Protein AF-A0A842MV68-F1 (afdb_monomer_lite)

Foldseek 3Di:
DQDQDWKWKWWQFPVGDTDTPDTHRDPVPDDLVVLVVVLVVVCVVCPPGTFIEMEDEQVCVVNVVSVVVRGPWYWYQYSVRDTDIDD

Sequence (87 aa):
MLKVVRVHVLAEDHLGSRVAVYCLRDSGEVNSGKIVEILDSIESYFFGDCTLAVAIPYHLMHLTAIISRLACRIYVIDAEGKVWIHT

pLDDT: mean 84.48, std 10.85, range [39.56, 93.75]

Structure (mmCIF, N/CA/C/O backbone):
data_AF-A0A842MV68-F1
#
_entry.id   AF-A0A842MV68-F1
#
loop_
_atom_site.group_PDB
_atom_site.id
_atom_site.type_symbol
_atom_site.label_atom_id
_atom_site.label_alt_id
_atom_site.label_comp_id
_atom_site.label_asym_id
_atom_site.label_entity_id
_atom_site.label_seq_id
_atom_site.pdbx_PDB_ins_code
_atom_site.Cartn_x
_atom_site.Cartn_y
_atom_site.Cartn_z
_atom_site.occupancy
_atom_site.B_iso_or_equiv
_atom_site.auth_seq_id
_atom_site.auth_comp_id
_atom_site.auth_asym_id
_atom_site.auth_atom_id
_atom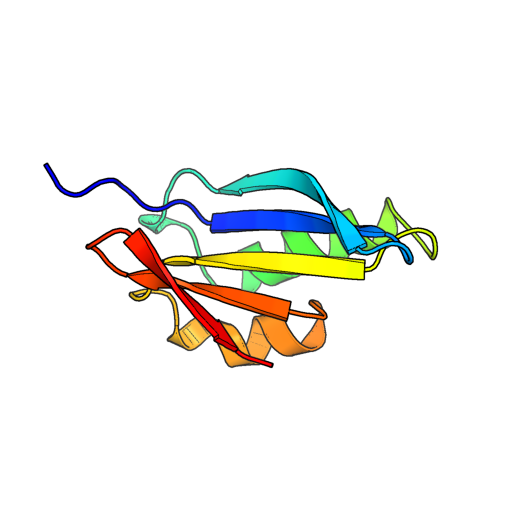_site.pdbx_PDB_model_num
ATOM 1 N N . MET A 1 1 ? -20.030 -4.440 15.119 1.00 39.56 1 MET A N 1
ATOM 2 C CA . MET A 1 1 ? -18.581 -4.721 15.173 1.00 39.56 1 MET A CA 1
ATOM 3 C C . MET A 1 1 ? -17.968 -4.113 13.919 1.00 39.56 1 MET A C 1
ATOM 5 O O . MET A 1 1 ? -18.241 -4.618 12.838 1.00 39.56 1 MET A O 1
ATOM 9 N N . LEU A 1 2 ? -17.281 -2.969 14.026 1.00 46.66 2 LEU A N 1
ATOM 10 C CA . LEU A 1 2 ? -16.623 -2.345 12.870 1.00 46.66 2 LEU A CA 1
ATOM 11 C C . LEU A 1 2 ? -15.569 -3.330 12.354 1.00 46.66 2 LEU A C 1
ATOM 13 O O . LEU A 1 2 ? -14.709 -3.759 13.124 1.00 46.66 2 LEU A O 1
ATOM 17 N N . LYS A 1 3 ? -15.663 -3.746 11.087 1.00 54.31 3 LYS A N 1
ATOM 18 C CA . LYS A 1 3 ? -14.585 -4.516 10.458 1.00 54.31 3 LYS A CA 1
ATOM 19 C C . LYS A 1 3 ? -13.333 -3.648 10.542 1.00 54.31 3 LYS A C 1
ATOM 21 O O . LYS A 1 3 ? -13.316 -2.553 9.990 1.00 54.31 3 LYS A O 1
ATOM 26 N N . VAL A 1 4 ? -12.311 -4.114 11.258 1.00 62.53 4 VAL A N 1
ATOM 27 C CA . VAL A 1 4 ? -11.006 -3.448 11.280 1.00 62.53 4 VAL A CA 1
ATOM 28 C C . VAL A 1 4 ? -10.430 -3.587 9.878 1.00 62.53 4 VAL A C 1
ATOM 30 O O . VAL A 1 4 ? -9.929 -4.647 9.499 1.00 62.53 4 VAL A O 1
ATOM 33 N N . VAL A 1 5 ? -10.597 -2.542 9.077 1.00 64.75 5 VAL A N 1
ATOM 34 C CA . VAL A 1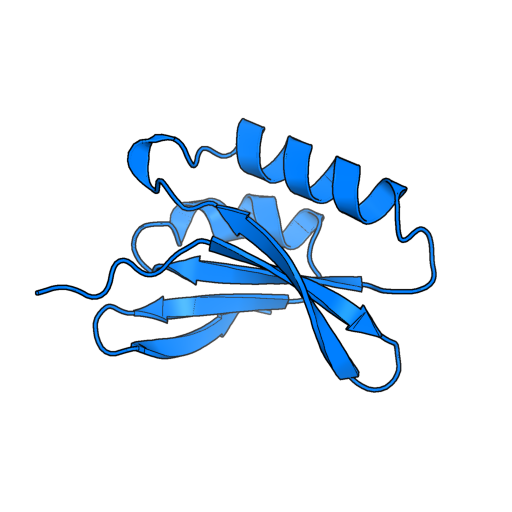 5 ? -10.009 -2.454 7.748 1.00 64.75 5 VAL A CA 1
ATOM 35 C C . VAL A 1 5 ? -8.506 -2.268 7.938 1.00 64.75 5 VAL A C 1
ATOM 37 O O . VAL A 1 5 ? -8.058 -1.303 8.556 1.00 64.75 5 VAL A O 1
ATOM 40 N N . ARG A 1 6 ? -7.741 -3.245 7.453 1.00 83.69 6 ARG A N 1
ATOM 41 C CA . ARG A 1 6 ? -6.279 -3.297 7.549 1.00 83.69 6 ARG A CA 1
ATOM 42 C C . ARG A 1 6 ? -5.654 -2.539 6.386 1.00 83.69 6 ARG A C 1
ATOM 44 O O . ARG A 1 6 ? -6.288 -2.386 5.344 1.00 83.69 6 ARG A O 1
ATOM 51 N N . VAL A 1 7 ? -4.400 -2.120 6.543 1.00 87.62 7 VAL A N 1
ATOM 52 C CA . VAL A 1 7 ? -3.624 -1.659 5.387 1.00 87.62 7 VAL A CA 1
ATOM 53 C C . VAL A 1 7 ? -3.085 -2.881 4.658 1.00 87.62 7 VAL A C 1
ATOM 55 O O . VAL A 1 7 ? -2.439 -3.733 5.270 1.00 87.62 7 VAL A O 1
ATOM 58 N N . HIS A 1 8 ? -3.351 -2.975 3.362 1.00 91.44 8 HIS A N 1
ATOM 59 C CA . HIS A 1 8 ? -2.831 -4.028 2.498 1.00 91.44 8 HIS A CA 1
ATOM 60 C C . HIS A 1 8 ? -1.905 -3.421 1.456 1.00 91.44 8 HIS A C 1
ATOM 62 O O . HIS A 1 8 ? -2.284 -2.468 0.783 1.00 91.44 8 HIS A O 1
ATOM 68 N N . VAL A 1 9 ? -0.722 -4.003 1.295 1.00 92.44 9 VAL A N 1
ATOM 69 C CA . VAL A 1 9 ? 0.172 -3.704 0.175 1.00 92.44 9 VAL A CA 1
ATOM 70 C C . VAL A 1 9 ? 0.017 -4.816 -0.849 1.00 92.44 9 VAL A C 1
ATOM 72 O O . VAL A 1 9 ? 0.019 -6.003 -0.506 1.00 92.44 9 VAL A O 1
ATOM 75 N N . LEU A 1 10 ? -0.156 -4.416 -2.099 1.00 92.88 10 LEU A N 1
ATOM 76 C CA . LEU A 1 10 ? -0.372 -5.270 -3.250 1.00 92.88 10 LEU A CA 1
ATOM 77 C C . LEU A 1 10 ? 0.780 -5.053 -4.234 1.00 92.88 10 LEU A C 1
ATOM 79 O O . LEU A 1 10 ? 1.135 -3.910 -4.508 1.00 92.88 10 LEU A O 1
ATOM 83 N N . ALA A 1 11 ? 1.315 -6.135 -4.788 1.00 91.56 11 ALA A N 1
ATOM 84 C CA . ALA A 1 11 ? 2.126 -6.078 -5.996 1.00 91.56 11 ALA A CA 1
ATOM 85 C C . ALA A 1 11 ? 1.196 -6.217 -7.208 1.00 91.56 11 ALA A C 1
ATOM 87 O O . ALA A 1 11 ? 0.393 -7.154 -7.263 1.00 91.56 11 ALA A O 1
ATOM 88 N N . GLU A 1 12 ? 1.278 -5.267 -8.135 1.00 89.75 12 GLU A N 1
ATOM 89 C CA . GLU A 1 12 ? 0.516 -5.211 -9.381 1.00 89.75 12 GLU A CA 1
ATOM 90 C C . GLU A 1 12 ? 1.456 -5.416 -10.572 1.00 89.75 12 GLU A C 1
ATOM 92 O O . GLU A 1 12 ? 2.367 -4.615 -10.794 1.00 89.75 12 GLU A O 1
ATOM 97 N N . ASP A 1 13 ? 1.240 -6.498 -11.321 1.00 87.00 13 ASP A N 1
ATOM 98 C CA . ASP A 1 13 ? 1.997 -6.778 -12.543 1.00 87.00 13 ASP A CA 1
ATOM 99 C C . ASP A 1 13 ? 1.506 -5.920 -13.727 1.00 87.00 13 ASP A C 1
ATOM 101 O O . ASP A 1 13 ? 0.489 -5.222 -13.663 1.00 87.00 13 ASP A O 1
ATOM 105 N N . HIS A 1 14 ? 2.218 -5.992 -14.853 1.00 81.94 14 HIS A N 1
ATOM 106 C CA . HIS A 1 14 ? 1.869 -5.269 -16.082 1.00 81.94 14 HIS A CA 1
ATOM 107 C C . HIS A 1 14 ? 0.549 -5.728 -16.737 1.00 81.94 14 HIS A C 1
ATOM 109 O O . HIS A 1 14 ? 0.041 -5.046 -17.628 1.00 81.94 14 HIS A O 1
ATOM 115 N N . LEU A 1 15 ? -0.010 -6.868 -16.317 1.00 84.75 15 LEU A N 1
ATOM 116 C CA . LEU A 1 15 ? -1.294 -7.403 -16.782 1.00 84.75 15 LEU A CA 1
ATOM 117 C C . LEU A 1 15 ? -2.456 -7.005 -15.852 1.00 84.75 15 LEU A C 1
ATOM 119 O O . LEU A 1 15 ? -3.616 -7.297 -16.149 1.00 84.75 15 LEU A O 1
ATOM 123 N N . GLY A 1 16 ? -2.165 -6.312 -14.746 1.00 77.19 16 GLY A N 1
ATOM 124 C CA . GLY A 1 16 ? -3.138 -5.868 -13.754 1.00 77.19 16 GLY A CA 1
ATOM 125 C C . GLY A 1 16 ? -3.521 -6.933 -12.721 1.00 77.19 16 GLY A C 1
ATOM 126 O O . GLY A 1 16 ? -4.491 -6.722 -11.977 1.00 77.19 16 GLY A O 1
ATOM 127 N N . SER A 1 17 ? -2.798 -8.058 -12.647 1.00 85.56 17 SER A N 1
ATOM 128 C CA . SER A 1 17 ? -2.944 -9.029 -11.558 1.00 85.56 17 SER A CA 1
ATOM 129 C C . SER A 1 17 ? -2.428 -8.419 -10.265 1.00 85.56 17 SER A C 1
ATOM 131 O O . SER A 1 17 ? -1.386 -7.772 -10.249 1.00 85.56 17 SER A O 1
ATOM 133 N N . ARG A 1 18 ? -3.149 -8.641 -9.161 1.00 88.25 18 ARG A N 1
ATOM 134 C CA . ARG A 1 18 ? -2.804 -8.085 -7.847 1.00 88.25 18 ARG A CA 1
ATOM 135 C C . ARG A 1 18 ? -2.615 -9.200 -6.841 1.00 88.25 18 ARG A C 1
ATOM 137 O O . ARG A 1 18 ? -3.545 -9.964 -6.584 1.00 88.25 18 ARG A O 1
ATOM 144 N N . VAL A 1 19 ? -1.436 -9.252 -6.235 1.00 89.50 19 VAL A N 1
ATOM 145 C CA . VAL A 1 19 ? -1.114 -10.198 -5.165 1.00 89.50 19 VAL A CA 1
ATOM 146 C C . VAL A 1 19 ? -0.879 -9.420 -3.882 1.00 89.50 19 VAL A C 1
ATOM 148 O O . VAL A 1 19 ? -0.117 -8.458 -3.865 1.00 89.50 19 VAL A O 1
ATOM 151 N N . ALA A 1 20 ? -1.537 -9.820 -2.795 1.00 90.75 20 ALA A N 1
ATOM 152 C CA . ALA A 1 20 ? -1.280 -9.226 -1.490 1.00 90.75 20 ALA A CA 1
ATOM 153 C C . ALA A 1 20 ? 0.085 -9.682 -0.970 1.00 90.75 20 ALA A C 1
ATOM 155 O O . ALA A 1 20 ? 0.290 -10.869 -0.724 1.00 90.75 20 ALA A O 1
ATOM 156 N N . VAL A 1 21 ? 0.997 -8.729 -0.788 1.00 91.94 21 VAL A N 1
ATOM 157 C CA . VAL A 1 21 ? 2.384 -8.986 -0.371 1.00 91.94 21 VAL A CA 1
ATOM 158 C C . VAL A 1 21 ? 2.634 -8.597 1.080 1.00 91.94 21 VAL A C 1
ATOM 160 O O . VAL A 1 21 ? 3.530 -9.140 1.720 1.00 91.94 21 VAL A O 1
ATOM 163 N N . TYR A 1 22 ? 1.814 -7.701 1.637 1.00 90.81 22 TYR A N 1
ATOM 164 C CA . TYR A 1 22 ? 1.934 -7.298 3.034 1.00 90.81 22 TYR A CA 1
ATOM 165 C C . TYR A 1 22 ? 0.601 -6.832 3.628 1.00 90.81 22 TYR A C 1
ATOM 167 O O . TYR A 1 22 ? -0.287 -6.351 2.922 1.00 90.81 22 TYR A O 1
ATOM 175 N N . CYS A 1 23 ? 0.446 -6.976 4.946 1.00 89.88 23 CYS A N 1
ATOM 176 C CA . CYS A 1 23 ? -0.759 -6.575 5.667 1.00 89.88 23 CYS A CA 1
ATOM 177 C C . CYS A 1 23 ? -0.406 -6.008 7.047 1.00 89.88 23 CYS A C 1
ATOM 179 O O . CYS A 1 23 ? 0.024 -6.753 7.931 1.00 89.88 23 CYS A O 1
ATOM 181 N N . LEU A 1 24 ? -0.641 -4.709 7.253 1.00 85.69 24 LEU A N 1
ATOM 182 C CA . LEU A 1 24 ? -0.501 -4.075 8.562 1.00 85.69 24 LEU A CA 1
ATOM 183 C C . LEU A 1 24 ? -1.799 -4.292 9.335 1.00 85.69 24 LEU A C 1
ATOM 185 O O . LEU A 1 24 ? -2.868 -3.813 8.949 1.00 85.69 24 LEU A O 1
ATOM 189 N N . ARG A 1 25 ? -1.701 -5.061 10.421 1.00 75.81 25 ARG A N 1
ATOM 190 C CA . ARG A 1 25 ? -2.860 -5.490 11.212 1.00 75.81 25 ARG A CA 1
ATOM 191 C C . ARG A 1 25 ? -3.290 -4.481 12.270 1.00 75.81 25 ARG A C 1
ATOM 193 O O . ARG A 1 25 ? -4.460 -4.505 12.637 1.00 75.81 25 ARG A O 1
ATOM 200 N N . ASP A 1 26 ? -2.376 -3.637 12.738 1.00 67.50 26 ASP A N 1
ATOM 201 C CA . ASP A 1 26 ? -2.628 -2.720 13.845 1.00 67.50 26 ASP A CA 1
ATOM 202 C C . ASP A 1 26 ? -2.613 -1.270 13.362 1.00 67.50 26 ASP A C 1
ATOM 204 O O . ASP A 1 26 ? -1.559 -0.724 13.041 1.00 67.50 26 ASP A O 1
ATOM 208 N N . SER A 1 27 ? -3.796 -0.657 13.270 1.00 62.09 27 SER A N 1
ATOM 209 C CA . SER A 1 27 ? -3.957 0.732 12.827 1.00 62.09 27 SER A CA 1
ATOM 210 C C . SER A 1 27 ? -3.354 1.739 13.809 1.00 62.09 27 SER A C 1
ATOM 212 O O . SER A 1 27 ? -3.066 2.860 13.402 1.00 62.09 27 SER A O 1
ATOM 214 N N . GLY A 1 28 ? -3.145 1.354 15.077 1.00 60.78 28 GLY A N 1
ATOM 215 C CA . GLY A 1 28 ? -2.554 2.224 16.099 1.00 60.78 28 GLY A CA 1
ATOM 216 C C . GLY A 1 28 ? -1.070 2.526 15.873 1.00 60.78 28 GLY A C 1
ATOM 217 O O . GLY A 1 28 ? -0.565 3.525 16.376 1.00 60.78 28 GLY A O 1
ATOM 218 N N . GLU A 1 29 ? -0.384 1.704 15.077 1.00 62.66 29 GLU A N 1
ATOM 219 C CA . GLU A 1 29 ? 1.044 1.859 14.778 1.00 62.66 29 GLU A CA 1
ATOM 220 C C . GLU A 1 29 ? 1.322 2.340 13.349 1.00 62.66 29 GLU A C 1
ATOM 222 O O . GLU A 1 29 ? 2.483 2.491 12.959 1.00 62.66 29 GLU A O 1
ATOM 227 N N . VAL A 1 30 ? 0.281 2.549 12.537 1.00 76.81 30 VAL A N 1
ATOM 228 C CA . VAL A 1 30 ? 0.459 2.992 11.152 1.00 76.81 30 VAL A CA 1
ATOM 229 C C . VAL A 1 30 ? 0.699 4.495 11.135 1.00 76.81 30 VAL A C 1
ATOM 231 O O . VAL A 1 30 ? -0.230 5.294 11.207 1.00 76.81 30 VAL A O 1
ATOM 234 N N . ASN A 1 31 ? 1.968 4.873 11.016 1.00 83.88 31 ASN A N 1
ATOM 235 C CA . ASN A 1 31 ? 2.390 6.242 10.747 1.00 83.88 31 ASN A CA 1
ATOM 236 C C . ASN A 1 31 ? 3.104 6.333 9.391 1.00 83.88 31 ASN A C 1
ATOM 238 O O . ASN A 1 31 ? 3.414 5.320 8.757 1.00 83.88 31 ASN A O 1
ATOM 242 N N . SER A 1 32 ? 3.362 7.565 8.954 1.00 84.44 32 SER A N 1
ATOM 243 C CA . SER A 1 32 ? 4.018 7.858 7.680 1.00 84.44 32 SER A CA 1
ATOM 244 C C . SER A 1 32 ? 5.380 7.174 7.534 1.00 84.44 32 SER A C 1
ATOM 246 O O . SER A 1 32 ? 5.647 6.605 6.482 1.00 84.44 32 SER A O 1
ATOM 248 N N . GLY A 1 33 ? 6.210 7.171 8.582 1.00 87.88 33 GLY A N 1
ATOM 249 C CA . GLY A 1 33 ? 7.537 6.550 8.557 1.00 87.88 33 GLY A CA 1
ATOM 250 C C . GLY A 1 33 ? 7.478 5.038 8.345 1.00 87.88 33 GLY A C 1
ATOM 251 O O . GLY A 1 33 ? 8.117 4.522 7.435 1.00 87.88 33 GLY A O 1
ATOM 252 N N . LYS A 1 34 ? 6.641 4.339 9.122 1.00 88.00 34 LYS A N 1
ATOM 253 C CA . LYS A 1 34 ? 6.480 2.878 9.024 1.00 88.00 34 LYS A CA 1
ATOM 254 C C . LYS A 1 34 ? 5.930 2.451 7.661 1.00 88.00 34 LYS A C 1
ATOM 256 O O . LYS A 1 34 ? 6.349 1.433 7.122 1.00 88.00 34 LYS A O 1
ATOM 261 N N . ILE A 1 35 ? 4.989 3.218 7.100 1.00 88.94 35 ILE A N 1
ATOM 262 C CA . ILE A 1 35 ? 4.464 2.946 5.756 1.00 88.94 35 ILE A CA 1
ATOM 263 C C . ILE A 1 35 ? 5.549 3.096 4.694 1.00 88.94 35 ILE A C 1
ATOM 265 O O . ILE A 1 35 ? 5.660 2.215 3.850 1.00 88.94 35 ILE A O 1
ATOM 269 N N . VAL A 1 36 ? 6.345 4.166 4.745 1.00 90.56 36 VAL A N 1
ATOM 270 C CA . VAL A 1 36 ? 7.427 4.387 3.775 1.00 90.56 36 VAL A CA 1
ATOM 271 C C . VAL A 1 36 ? 8.447 3.260 3.852 1.00 90.56 36 VAL A C 1
ATOM 273 O O . VAL A 1 36 ? 8.726 2.638 2.839 1.00 90.56 36 VAL A O 1
ATOM 276 N N . GLU A 1 37 ? 8.904 2.911 5.056 1.00 91.12 37 GLU A N 1
ATOM 277 C CA . GLU A 1 37 ? 9.871 1.826 5.263 1.00 91.12 37 GLU A CA 1
ATOM 278 C C . GLU A 1 37 ? 9.389 0.491 4.675 1.00 91.12 37 GLU A C 1
ATOM 280 O O . GLU A 1 37 ? 10.148 -0.221 4.014 1.00 91.12 37 GLU A O 1
ATOM 285 N N . ILE A 1 38 ? 8.112 0.154 4.886 1.00 89.56 38 ILE A N 1
ATOM 286 C CA . ILE A 1 38 ? 7.511 -1.070 4.349 1.00 89.56 38 ILE A CA 1
ATOM 287 C C . ILE A 1 38 ? 7.429 -1.010 2.823 1.00 89.56 38 ILE A C 1
ATOM 289 O O . ILE A 1 38 ? 7.778 -1.988 2.166 1.00 89.56 38 ILE A O 1
ATOM 293 N N . LEU A 1 39 ? 6.958 0.103 2.258 1.00 90.31 39 LEU A N 1
ATOM 294 C CA . LEU A 1 39 ? 6.808 0.239 0.810 1.00 90.31 39 LEU A CA 1
ATOM 295 C C . LEU A 1 39 ? 8.167 0.212 0.105 1.00 90.31 39 LEU A C 1
ATOM 297 O O . LEU A 1 39 ? 8.313 -0.572 -0.826 1.00 90.31 39 LEU A O 1
ATOM 301 N N . ASP A 1 40 ? 9.168 0.936 0.606 1.00 90.62 40 ASP A N 1
ATOM 302 C CA . ASP A 1 40 ? 10.534 0.937 0.065 1.00 90.62 40 ASP A CA 1
ATOM 303 C C . ASP A 1 40 ?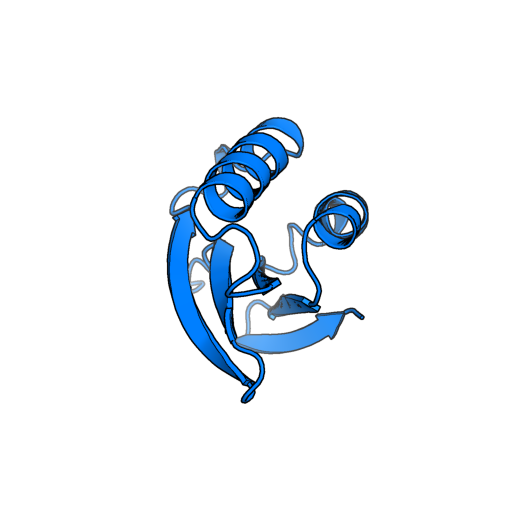 11.167 -0.463 0.123 1.00 90.62 40 ASP A C 1
ATOM 305 O O . ASP A 1 40 ? 11.808 -0.917 -0.829 1.00 90.62 40 ASP A O 1
ATOM 309 N N . SER A 1 41 ? 10.964 -1.185 1.234 1.00 89.88 41 SER A N 1
ATOM 310 C CA . SER A 1 41 ? 11.477 -2.554 1.402 1.00 89.88 41 SER A CA 1
ATOM 311 C C . SER A 1 41 ? 10.840 -3.528 0.412 1.00 89.88 41 SER A C 1
ATOM 313 O O . SER A 1 41 ? 11.515 -4.402 -0.132 1.00 89.88 41 SER A O 1
ATOM 315 N N . ILE A 1 42 ? 9.534 -3.386 0.177 1.00 88.50 42 ILE A N 1
ATOM 316 C CA . ILE A 1 42 ? 8.791 -4.218 -0.770 1.00 88.50 42 ILE A CA 1
ATOM 317 C C . ILE A 1 42 ? 9.191 -3.859 -2.206 1.00 88.50 42 ILE A C 1
ATOM 319 O O . ILE A 1 42 ? 9.496 -4.758 -2.983 1.00 88.50 42 ILE A O 1
ATOM 323 N N . GLU A 1 43 ? 9.244 -2.575 -2.560 1.00 87.25 43 GLU A N 1
ATOM 324 C CA . GLU A 1 43 ? 9.664 -2.111 -3.888 1.00 87.25 43 GLU A CA 1
ATOM 325 C C . GLU A 1 43 ? 11.068 -2.622 -4.233 1.00 87.25 43 GLU A C 1
ATOM 327 O O . GLU A 1 43 ? 11.284 -3.183 -5.308 1.00 87.25 43 GLU A O 1
ATOM 332 N N . SER A 1 44 ? 11.998 -2.533 -3.278 1.00 87.62 44 SER A N 1
ATOM 333 C CA . SER A 1 44 ? 13.364 -3.043 -3.431 1.00 87.62 44 SER A CA 1
ATOM 334 C C . SER A 1 44 ? 13.412 -4.556 -3.674 1.00 87.62 44 SER A C 1
ATOM 336 O O . SER A 1 44 ? 14.306 -5.034 -4.370 1.00 87.62 44 SER A O 1
ATOM 338 N N . TYR A 1 45 ? 12.465 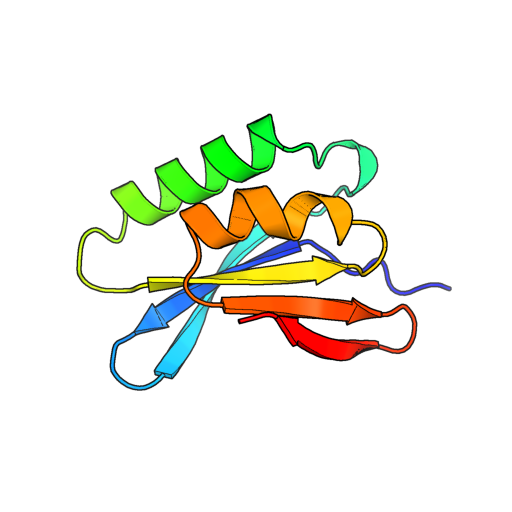-5.319 -3.118 1.00 85.75 45 TYR A N 1
ATOM 339 C CA . TYR A 1 45 ? 12.391 -6.771 -3.294 1.00 85.75 45 TYR A CA 1
ATOM 340 C C . TYR A 1 45 ? 11.810 -7.182 -4.656 1.00 85.75 45 TYR A C 1
ATOM 342 O O . TYR A 1 45 ? 12.275 -8.153 -5.247 1.00 85.75 45 TYR A O 1
ATOM 350 N N . PHE A 1 46 ? 10.810 -6.453 -5.162 1.00 80.50 46 PHE A N 1
ATOM 351 C CA . PHE A 1 46 ? 10.113 -6.758 -6.425 1.00 80.50 46 PHE A CA 1
ATOM 352 C C . PHE A 1 46 ? 10.715 -6.071 -7.664 1.00 80.50 46 PHE A C 1
ATOM 354 O O . PHE A 1 46 ? 10.117 -6.115 -8.738 1.00 80.50 46 PHE A O 1
ATOM 361 N N . PHE A 1 47 ? 11.867 -5.419 -7.499 1.00 70.19 47 PHE A N 1
ATOM 362 C CA . PHE A 1 47 ? 12.564 -4.546 -8.447 1.00 70.19 47 PHE A CA 1
ATOM 363 C C . PHE A 1 47 ? 12.221 -4.764 -9.938 1.00 70.19 47 PHE A C 1
ATOM 365 O O . PHE A 1 47 ? 12.730 -5.676 -10.583 1.00 70.19 47 PHE A O 1
ATOM 372 N N . GLY A 1 48 ? 11.394 -3.876 -10.503 1.00 71.06 48 GLY A N 1
ATOM 373 C CA . GLY A 1 48 ? 11.107 -3.800 -11.944 1.00 71.06 48 GLY A CA 1
ATOM 374 C C . GLY A 1 48 ? 10.026 -4.745 -12.486 1.00 71.06 48 GLY A C 1
ATOM 375 O O . GLY A 1 48 ? 9.531 -4.494 -13.584 1.00 71.06 48 GLY A O 1
ATOM 376 N N . ASP A 1 49 ? 9.611 -5.766 -11.732 1.00 79.31 49 ASP A N 1
ATOM 377 C CA . ASP A 1 49 ? 8.618 -6.749 -12.195 1.00 79.31 49 ASP A CA 1
ATOM 378 C C . ASP A 1 49 ? 7.170 -6.324 -11.898 1.00 79.31 49 ASP A C 1
ATOM 380 O O . ASP A 1 49 ? 6.244 -6.655 -12.648 1.00 79.31 49 ASP A O 1
ATOM 384 N N . CYS A 1 50 ? 6.971 -5.566 -10.816 1.00 85.62 50 CYS A N 1
ATOM 385 C CA . CYS A 1 50 ? 5.660 -5.138 -10.331 1.00 85.62 50 CYS A CA 1
ATOM 386 C C . CYS A 1 50 ? 5.682 -3.682 -9.852 1.00 85.62 50 CYS A C 1
ATOM 388 O O . CYS A 1 50 ? 6.691 -3.178 -9.368 1.00 85.62 50 CYS A O 1
ATOM 390 N N . THR A 1 51 ? 4.523 -3.030 -9.911 1.00 89.25 51 THR A N 1
ATOM 391 C CA . THR A 1 51 ? 4.261 -1.753 -9.232 1.00 89.25 51 THR A CA 1
ATOM 392 C C . THR A 1 51 ? 3.516 -1.992 -7.923 1.00 89.25 51 THR A C 1
ATOM 394 O O . THR A 1 51 ? 2.857 -3.019 -7.758 1.00 89.25 51 THR A O 1
ATOM 397 N N . LEU A 1 52 ? 3.605 -1.066 -6.967 1.00 91.81 52 LEU A N 1
ATOM 398 C CA . LEU A 1 52 ? 2.891 -1.200 -5.696 1.00 91.81 52 LEU A CA 1
ATOM 399 C C . LEU A 1 52 ? 1.530 -0.519 -5.746 1.00 91.81 52 LEU A C 1
ATOM 401 O O . LEU A 1 52 ? 1.416 0.631 -6.154 1.00 91.81 52 LEU A O 1
ATOM 405 N N . ALA A 1 53 ? 0.508 -1.196 -5.238 1.00 92.56 53 ALA A N 1
ATOM 406 C CA . ALA A 1 53 ? -0.765 -0.584 -4.895 1.00 92.56 53 ALA A CA 1
ATOM 407 C C . ALA A 1 53 ? -1.051 -0.788 -3.407 1.00 92.56 53 ALA A C 1
ATOM 409 O O . ALA A 1 53 ? -0.664 -1.795 -2.815 1.00 92.56 53 ALA A O 1
ATOM 410 N N . VAL A 1 54 ? -1.744 0.158 -2.779 1.00 93.00 54 VAL A N 1
ATOM 411 C CA . VAL A 1 54 ? -1.995 0.110 -1.332 1.00 93.00 54 VAL A CA 1
ATOM 412 C C . VAL A 1 54 ? -3.471 0.301 -1.055 1.00 93.00 54 VAL A C 1
ATOM 414 O O . VAL A 1 54 ? -4.068 1.266 -1.512 1.00 93.00 54 VAL A O 1
ATOM 417 N N . ALA A 1 55 ? -4.069 -0.594 -0.278 1.00 92.44 55 ALA A N 1
ATOM 418 C CA . ALA A 1 55 ? -5.396 -0.389 0.275 1.00 92.44 55 ALA A CA 1
ATOM 419 C C . ALA A 1 55 ? -5.291 0.096 1.720 1.00 92.44 55 ALA A C 1
ATOM 421 O O . ALA A 1 55 ? -4.672 -0.574 2.542 1.00 92.44 55 ALA A O 1
ATOM 422 N N . ILE A 1 56 ? -5.896 1.239 2.032 1.00 91.44 56 ILE A N 1
ATOM 423 C CA . ILE A 1 56 ? -5.908 1.853 3.360 1.00 91.44 56 ILE A CA 1
ATOM 424 C C . ILE A 1 56 ? -7.343 2.068 3.851 1.00 91.44 56 ILE A C 1
ATOM 426 O O . ILE A 1 56 ? -8.245 2.319 3.052 1.00 91.44 56 ILE A O 1
ATOM 430 N N . PRO A 1 57 ? -7.584 2.029 5.166 1.00 90.12 57 PRO A N 1
ATOM 431 C CA . PRO A 1 57 ? -8.841 2.490 5.730 1.00 90.12 57 PRO A CA 1
ATOM 432 C C . PRO A 1 57 ? -8.993 4.016 5.618 1.00 90.12 57 PRO A C 1
ATOM 434 O O . PRO A 1 57 ? -8.017 4.755 5.733 1.00 90.12 57 PRO A O 1
ATOM 437 N N . TYR A 1 58 ? -10.232 4.502 5.486 1.00 88.62 58 TYR A N 1
ATOM 438 C CA . TYR A 1 58 ? -10.553 5.930 5.330 1.00 88.62 58 TYR A CA 1
ATOM 439 C C . TYR A 1 58 ? -9.953 6.837 6.417 1.00 88.62 58 TYR A C 1
ATOM 441 O O . TYR A 1 58 ? -9.492 7.936 6.123 1.00 88.62 58 TYR A O 1
ATOM 449 N N . HIS A 1 59 ? -9.878 6.380 7.670 1.00 87.19 59 HIS A N 1
ATOM 450 C CA . HIS A 1 59 ? -9.281 7.174 8.753 1.00 87.19 59 HIS A CA 1
ATOM 451 C C . HIS A 1 59 ? -7.769 7.436 8.566 1.00 87.19 59 HIS A C 1
ATOM 453 O O . HIS A 1 59 ? -7.225 8.358 9.172 1.00 87.19 59 HIS A O 1
ATOM 459 N N . LEU A 1 60 ? -7.096 6.672 7.698 1.00 89.69 60 LEU A N 1
ATOM 460 C CA . LEU A 1 60 ? -5.698 6.872 7.307 1.00 89.69 60 LEU A CA 1
ATOM 461 C C . LEU A 1 60 ? -5.545 7.644 5.989 1.00 89.69 60 LEU A C 1
ATOM 463 O O . LEU A 1 60 ? -4.439 7.734 5.466 1.00 89.69 60 LEU A O 1
ATOM 467 N N . MET A 1 61 ? -6.615 8.243 5.452 1.00 90.38 61 MET A N 1
ATOM 468 C CA . MET A 1 61 ? -6.563 9.006 4.196 1.00 90.38 61 MET A CA 1
ATOM 469 C C . MET A 1 61 ? -5.544 10.159 4.231 1.00 90.38 61 MET A C 1
ATOM 471 O O . MET A 1 61 ? -5.005 10.532 3.199 1.00 90.38 61 MET A O 1
ATOM 475 N N . HIS A 1 62 ? -5.194 10.682 5.408 1.00 89.44 62 HIS A N 1
ATOM 476 C CA . HIS A 1 62 ? -4.125 11.675 5.557 1.00 89.44 62 HIS A CA 1
ATOM 477 C C . HIS A 1 62 ? -2.732 11.166 5.117 1.00 89.44 62 HIS A C 1
ATOM 479 O O . HIS A 1 62 ? -1.842 11.973 4.865 1.00 89.44 62 HIS A O 1
ATOM 485 N N . LEU A 1 63 ? -2.535 9.846 4.998 1.00 90.56 63 LEU A N 1
ATOM 486 C CA . LEU A 1 63 ? -1.298 9.224 4.515 1.00 90.56 63 LEU A CA 1
ATOM 487 C C . LEU A 1 63 ? -1.256 9.070 2.985 1.00 90.56 63 LEU A C 1
ATOM 489 O O . LEU A 1 63 ? -0.216 8.693 2.449 1.00 90.56 63 LEU A O 1
ATOM 493 N N . THR A 1 64 ? -2.334 9.365 2.247 1.00 91.75 64 THR A N 1
ATOM 494 C CA . THR A 1 64 ? -2.354 9.162 0.784 1.00 91.75 64 THR A CA 1
ATOM 495 C C . THR A 1 64 ? -1.257 9.945 0.072 1.00 91.75 64 THR A C 1
ATOM 497 O O . THR A 1 64 ? -0.634 9.411 -0.837 1.00 91.75 64 THR A O 1
ATOM 500 N N . ALA A 1 65 ? -0.965 11.167 0.523 1.00 91.56 65 ALA A N 1
ATOM 501 C CA . ALA A 1 65 ? 0.035 12.034 -0.097 1.00 91.56 65 ALA A CA 1
ATOM 502 C C . ALA A 1 65 ? 1.469 11.487 -0.004 1.00 91.56 65 ALA A C 1
ATOM 504 O O . ALA A 1 65 ? 2.294 11.788 -0.863 1.00 91.56 65 ALA A O 1
ATOM 505 N N . ILE A 1 66 ? 1.786 10.712 1.042 1.00 91.75 66 ILE A N 1
ATOM 506 C CA . ILE A 1 66 ? 3.100 10.067 1.154 1.00 91.75 66 ILE A CA 1
ATOM 507 C C . ILE A 1 66 ? 3.121 8.734 0.409 1.00 91.75 66 ILE A C 1
ATOM 509 O O . ILE A 1 66 ? 4.098 8.433 -0.267 1.00 91.75 66 ILE A O 1
ATOM 513 N N . ILE A 1 67 ? 2.021 7.978 0.462 1.00 92.31 67 ILE A N 1
ATOM 514 C CA . ILE A 1 67 ? 1.886 6.698 -0.239 1.00 92.31 67 ILE A CA 1
ATOM 515 C C . ILE A 1 67 ? 1.936 6.896 -1.761 1.00 92.31 67 ILE A C 1
ATOM 517 O O . ILE A 1 67 ? 2.546 6.086 -2.448 1.00 92.31 67 ILE A O 1
ATOM 521 N N . SER A 1 68 ? 1.359 7.974 -2.302 1.00 92.00 68 SER A N 1
ATOM 522 C CA . SER A 1 68 ? 1.310 8.228 -3.754 1.00 92.00 68 SER A CA 1
ATOM 523 C C . SER A 1 68 ? 2.680 8.481 -4.382 1.00 92.00 68 SER A C 1
ATOM 525 O O . SER A 1 68 ? 2.819 8.449 -5.600 1.00 92.00 68 SER A O 1
ATOM 527 N N . ARG A 1 69 ? 3.708 8.714 -3.560 1.00 90.44 69 ARG A N 1
ATOM 528 C CA . ARG A 1 69 ? 5.098 8.808 -4.019 1.00 90.44 69 ARG A CA 1
ATOM 529 C C . ARG A 1 69 ? 5.720 7.447 -4.330 1.00 90.44 69 ARG A C 1
ATOM 531 O O . ARG A 1 69 ? 6.711 7.415 -5.044 1.00 90.44 69 ARG A O 1
ATOM 538 N N . LEU A 1 70 ? 5.159 6.372 -3.775 1.00 88.44 70 LEU A N 1
ATOM 539 C CA . LEU A 1 70 ? 5.724 5.016 -3.788 1.00 88.44 70 LEU A CA 1
ATOM 540 C C . LEU A 1 70 ? 4.770 3.982 -4.407 1.00 88.44 70 LEU A C 1
ATOM 542 O O . LEU A 1 70 ? 5.183 2.897 -4.801 1.00 88.44 70 LEU A O 1
ATOM 546 N N . ALA A 1 71 ? 3.475 4.295 -4.478 1.00 89.50 71 ALA A N 1
ATOM 547 C CA . ALA A 1 71 ? 2.446 3.407 -4.997 1.00 89.50 71 ALA A CA 1
ATOM 548 C C . ALA A 1 71 ? 1.765 4.004 -6.232 1.00 89.50 71 ALA A C 1
ATOM 550 O O . ALA A 1 71 ? 1.389 5.174 -6.245 1.00 89.50 71 ALA A O 1
ATOM 551 N N . CYS A 1 72 ? 1.523 3.167 -7.241 1.00 88.69 72 CYS A N 1
ATOM 552 C CA . CYS A 1 72 ? 0.818 3.529 -8.469 1.00 88.69 72 CYS A CA 1
ATOM 553 C C . CYS A 1 72 ? -0.690 3.720 -8.258 1.00 88.69 72 CYS A C 1
ATOM 555 O O . CYS A 1 72 ? -1.368 4.329 -9.088 1.00 88.69 72 CYS A O 1
ATOM 557 N N . ARG A 1 73 ? -1.240 3.168 -7.170 1.00 91.25 73 ARG A N 1
ATOM 558 C CA . ARG A 1 73 ? -2.662 3.270 -6.852 1.00 91.25 73 ARG A CA 1
ATOM 559 C C . ARG A 1 73 ? -2.924 3.139 -5.365 1.00 91.25 73 ARG A C 1
ATOM 561 O O . ARG A 1 73 ? -2.348 2.281 -4.692 1.00 91.25 73 ARG A O 1
ATOM 568 N N . ILE A 1 74 ? -3.876 3.930 -4.878 1.00 93.75 74 ILE A N 1
ATOM 569 C CA . ILE A 1 74 ? -4.333 3.856 -3.495 1.00 93.75 74 ILE A CA 1
ATOM 570 C C . ILE A 1 74 ? -5.831 3.561 -3.465 1.00 93.75 74 ILE A C 1
ATOM 572 O O . ILE A 1 74 ? -6.638 4.291 -4.035 1.00 93.75 74 ILE A O 1
ATOM 576 N N . TYR A 1 75 ? -6.210 2.488 -2.781 1.00 92.81 75 TYR A N 1
ATOM 577 C CA . TYR A 1 75 ? -7.595 2.127 -2.510 1.00 92.81 75 TYR A CA 1
ATOM 578 C C . TYR A 1 75 ? -7.962 2.601 -1.108 1.00 92.81 75 TYR A C 1
ATOM 580 O O . TYR A 1 75 ? -7.406 2.127 -0.123 1.00 92.81 75 TYR A O 1
ATOM 588 N N . VAL A 1 76 ? -8.908 3.522 -0.994 1.00 92.31 76 VAL A N 1
ATOM 589 C CA . VAL A 1 76 ? -9.420 3.987 0.295 1.00 92.31 76 VAL A CA 1
ATOM 590 C C . VAL A 1 76 ? -10.707 3.235 0.601 1.00 92.31 76 VAL A C 1
ATOM 592 O O . VAL A 1 76 ? -11.674 3.310 -0.153 1.00 92.31 76 VAL A O 1
ATOM 595 N N . ILE A 1 77 ? -10.711 2.489 1.700 1.00 90.50 77 ILE A N 1
ATOM 596 C CA . ILE A 1 77 ? -11.822 1.633 2.111 1.00 90.50 77 ILE A CA 1
ATOM 597 C C . ILE A 1 77 ? -12.532 2.288 3.297 1.00 90.50 77 ILE A C 1
ATOM 599 O O . ILE A 1 77 ? -11.919 2.536 4.340 1.00 90.50 77 ILE A O 1
ATOM 603 N N . ASP A 1 78 ? -13.822 2.574 3.152 1.00 88.56 78 ASP A N 1
ATOM 604 C CA . ASP A 1 78 ? -14.623 3.140 4.239 1.00 88.56 78 ASP A CA 1
ATOM 605 C C . ASP A 1 78 ? -15.133 2.074 5.227 1.00 88.56 78 ASP A C 1
ATOM 607 O O . ASP A 1 78 ? -14.891 0.873 5.089 1.00 88.56 78 ASP A O 1
ATOM 611 N N . ALA A 1 79 ? -15.835 2.520 6.271 1.00 83.75 79 ALA A N 1
ATOM 612 C CA . ALA A 1 79 ? -16.367 1.637 7.309 1.00 83.75 79 ALA A CA 1
ATOM 613 C C . ALA A 1 79 ? -17.454 0.665 6.803 1.00 83.75 79 ALA A C 1
ATOM 615 O O . ALA A 1 79 ? -17.69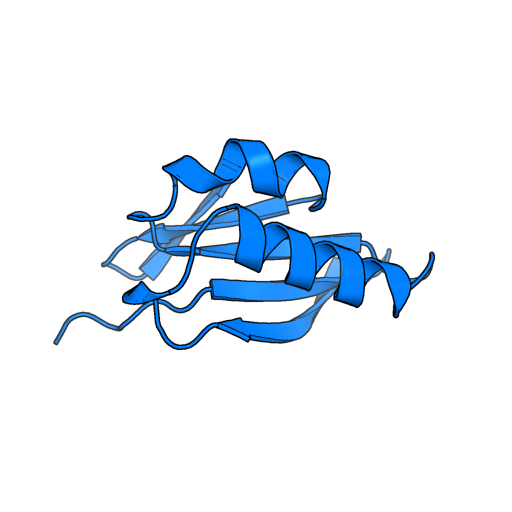8 -0.358 7.445 1.00 83.75 79 ALA A O 1
ATOM 616 N N . GLU A 1 80 ? -18.092 0.964 5.668 1.00 86.81 80 GLU A N 1
ATOM 617 C CA . GLU A 1 80 ? -19.085 0.105 5.011 1.00 86.81 80 GLU A CA 1
ATOM 618 C C . GLU A 1 80 ? -18.428 -0.894 4.043 1.00 86.81 80 GLU A C 1
ATOM 620 O O . GLU A 1 80 ? -19.084 -1.813 3.552 1.00 86.81 80 GLU A O 1
ATOM 625 N N . GLY A 1 81 ? -17.121 -0.753 3.800 1.00 83.44 81 GLY A N 1
ATOM 626 C CA . GLY A 1 81 ? -16.364 -1.559 2.853 1.00 83.44 81 GLY A CA 1
ATOM 627 C C . GLY A 1 81 ? -16.451 -1.057 1.413 1.00 83.44 81 GLY A C 1
ATOM 628 O O . GLY A 1 81 ? -16.026 -1.780 0.510 1.00 83.44 81 GLY A O 1
ATOM 629 N N . LYS A 1 82 ? -16.978 0.152 1.170 1.00 88.62 82 LYS A N 1
ATOM 630 C CA . LYS A 1 82 ? -16.907 0.764 -0.162 1.00 88.62 82 LYS A CA 1
ATOM 631 C C . LYS A 1 82 ? -15.472 1.184 -0.439 1.00 88.62 82 LYS A C 1
ATOM 633 O O . LYS A 1 82 ? -14.761 1.660 0.447 1.00 88.62 82 LYS A O 1
ATOM 638 N N . VAL A 1 83 ? -15.068 0.999 -1.690 1.00 89.94 83 VAL A N 1
ATOM 639 C CA . VAL A 1 83 ? -13.710 1.262 -2.156 1.00 89.94 83 VAL A CA 1
ATOM 640 C C . VAL A 1 83 ? -13.719 2.482 -3.061 1.00 89.94 83 VAL A C 1
ATOM 642 O O . VAL A 1 83 ? -14.424 2.514 -4.067 1.00 89.94 83 VAL A O 1
ATOM 645 N N . TRP A 1 84 ? -12.893 3.458 -2.714 1.00 90.62 84 TRP A N 1
ATOM 646 C CA . TRP A 1 84 ? -12.612 4.644 -3.508 1.00 90.62 84 TRP A CA 1
ATOM 647 C C . TRP A 1 84 ? -11.193 4.531 -4.051 1.00 90.62 84 TRP A C 1
ATOM 649 O O . TRP A 1 84 ? -10.292 4.093 -3.339 1.00 90.62 84 TRP A O 1
ATOM 659 N N . ILE A 1 85 ? -10.981 4.906 -5.308 1.00 85.81 85 ILE A N 1
ATOM 660 C CA . ILE A 1 85 ? -9.649 4.881 -5.915 1.00 85.81 85 ILE A CA 1
ATOM 661 C C . ILE A 1 85 ? -9.106 6.303 -5.907 1.00 85.81 85 ILE A C 1
ATOM 663 O O . ILE A 1 85 ? -9.737 7.214 -6.439 1.00 85.81 85 ILE A O 1
ATOM 667 N N . HIS A 1 86 ? -7.944 6.477 -5.292 1.00 79.06 86 HIS A N 1
ATOM 668 C CA . HIS A 1 86 ? -7.155 7.693 -5.372 1.00 79.06 86 HIS A CA 1
ATOM 669 C C . HIS A 1 86 ? -5.985 7.428 -6.326 1.00 79.06 86 HIS A C 1
ATOM 671 O O . HIS A 1 86 ? -5.159 6.543 -6.074 1.00 79.06 86 HIS A O 1
ATOM 677 N N . THR A 1 87 ? -6.003 8.141 -7.451 1.00 62.41 87 TH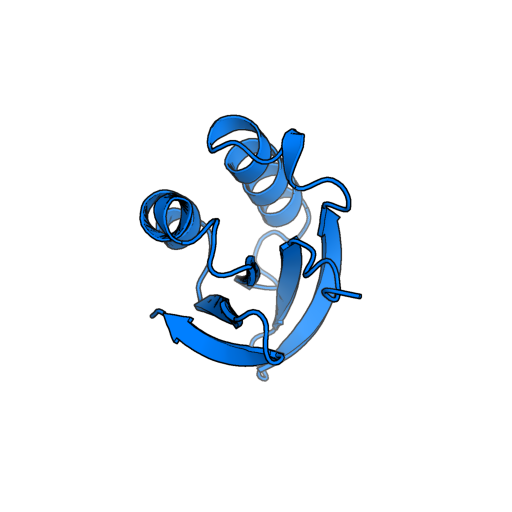R A N 1
ATOM 678 C CA . THR A 1 87 ? -4.957 8.180 -8.484 1.00 62.41 87 THR A CA 1
ATOM 679 C C . THR A 1 87 ? -4.100 9.413 -8.314 1.00 62.41 87 THR A C 1
ATOM 681 O O . THR A 1 87 ? -4.715 10.493 -8.147 1.00 62.41 87 THR A O 1
#

Radius of gyration: 12.28 Å; chains: 1; bounding box: 32×22×33 Å

Secondary structure (DSSP, 8-state):
----PPEEEEEE-TT--EEEEEEE--GGG--HHHHHHHHHHHHHHSTTT-EEEEEEEGGGGGGHHHHTTT-SEEEEE-TT--EEEE-